Protein AF-A0A328S1Q5-F1 (afdb_monomer_lite)

Foldseek 3Di:
DPPPVVVVVVVVPPDDDDDDDDDDPPPVVVVVVVVVVVVVPQAAEEEEQEELQRLVVLQVCLVVPDPSYFYEYEFCAQVSQVPGRGNYYDHFCCVQRVNRGPQQDVVSVVVRCVRCVVVVCVVCPRGPYYHYDYDPRGD

pLDDT: mean 85.04, std 20.66, range [34.19, 98.62]

Sequence (139 aa):
MKSLIKDSLNDSKAKTMEKPDIASSNLDDVNGHLIDIINKSRAKIFVIGAGGAGNNTISRLGEIGIEGAETISVNTDAQDLFFSKSNAKILIGEETCGGLGAGGIPDVGEASAEESEEEIKKKIDGADMVFVTCGLGGG

Structure (mmCIF, N/CA/C/O backbone):
data_AF-A0A328S1Q5-F1
#
_entry.id   AF-A0A328S1Q5-F1
#
loop_
_atom_site.group_PDB
_atom_site.id
_atom_site.type_symbol
_atom_site.label_atom_id
_atom_site.label_alt_id
_atom_site.label_comp_id
_atom_site.label_asym_id
_atom_site.label_entity_id
_atom_site.label_seq_id
_atom_site.pdbx_PDB_ins_code
_atom_site.Cartn_x
_atom_site.Cartn_y
_atom_site.Cartn_z
_atom_site.occupancy
_atom_site.B_iso_or_equiv
_atom_site.auth_seq_id
_atom_site.auth_comp_id
_atom_site.auth_asym_id
_atom_site.auth_atom_id
_atom_site.pdbx_PDB_model_num
ATOM 1 N N . MET A 1 1 ? -21.083 48.979 10.470 1.00 51.78 1 MET A N 1
ATOM 2 C CA . MET A 1 1 ? -21.812 47.889 9.775 1.00 51.78 1 MET A CA 1
ATOM 3 C C . MET A 1 1 ? -21.354 46.464 10.159 1.00 51.78 1 MET A C 1
ATOM 5 O O . MET A 1 1 ? -21.754 45.522 9.499 1.00 51.78 1 MET A O 1
ATOM 9 N N . LYS A 1 2 ? -20.568 46.268 11.240 1.00 48.28 2 LYS A N 1
ATOM 10 C CA . LYS A 1 2 ? -20.187 44.941 11.793 1.00 48.28 2 LYS A CA 1
ATOM 11 C C . LYS A 1 2 ? -20.896 44.586 13.120 1.00 48.28 2 LYS A C 1
ATOM 13 O O . LYS A 1 2 ? -20.533 43.602 13.752 1.00 48.28 2 LYS A O 1
ATOM 18 N N . SER A 1 3 ? -21.881 45.385 13.544 1.00 53.91 3 SER A N 1
ATOM 19 C CA . SER A 1 3 ? -22.597 45.189 14.820 1.00 53.91 3 SER A CA 1
ATOM 20 C C . SER A 1 3 ? -23.929 44.456 14.652 1.00 53.91 3 SER A C 1
ATOM 22 O O . SER A 1 3 ? -24.271 43.634 15.480 1.00 53.91 3 SER A O 1
ATOM 24 N N . LEU A 1 4 ? -24.639 44.662 13.537 1.00 49.75 4 LEU A N 1
ATOM 25 C CA . LEU A 1 4 ? -26.015 44.172 13.365 1.00 49.75 4 LEU A CA 1
ATOM 26 C C . LEU A 1 4 ? -26.133 42.676 13.019 1.00 49.75 4 LEU A C 1
ATOM 28 O O . LEU A 1 4 ? -27.228 42.139 13.065 1.00 49.75 4 LEU A O 1
ATOM 32 N N . ILE A 1 5 ? -25.028 41.998 12.681 1.00 51.69 5 ILE A N 1
ATOM 33 C CA . ILE A 1 5 ? -25.021 40.556 12.349 1.00 51.69 5 ILE A CA 1
ATOM 34 C C . ILE A 1 5 ? -24.609 39.703 13.564 1.00 51.69 5 ILE A C 1
ATOM 36 O O . ILE A 1 5 ? -24.944 38.524 13.638 1.00 51.69 5 ILE A O 1
ATOM 40 N N . LYS A 1 6 ? -23.907 40.286 14.548 1.00 45.81 6 LYS A N 1
ATOM 41 C CA . LYS A 1 6 ? -23.517 39.562 15.771 1.00 45.81 6 LYS A CA 1
ATOM 42 C C . LYS A 1 6 ? -24.694 39.347 16.721 1.00 45.81 6 LYS A C 1
ATOM 44 O O . LYS A 1 6 ? -24.717 38.335 17.414 1.00 45.81 6 LYS A O 1
ATOM 49 N N . ASP A 1 7 ? -25.684 40.230 16.676 1.00 49.12 7 ASP A N 1
ATOM 50 C CA . ASP A 1 7 ? -26.841 40.160 17.570 1.00 49.12 7 ASP A CA 1
ATOM 51 C C . ASP A 1 7 ? -27.886 39.134 17.087 1.00 49.12 7 ASP A C 1
ATOM 53 O O . ASP A 1 7 ? -28.607 38.561 17.891 1.00 49.12 7 ASP A O 1
ATOM 57 N N . SER A 1 8 ? -27.904 38.788 15.792 1.00 46.91 8 SER A N 1
ATOM 58 C CA . SER A 1 8 ? -28.852 37.809 15.224 1.00 46.91 8 SER A CA 1
ATOM 59 C C . SER A 1 8 ? -28.445 36.341 15.425 1.00 46.91 8 SER A C 1
ATOM 61 O O . SER A 1 8 ? -29.262 35.444 15.232 1.00 46.91 8 SER A O 1
ATOM 63 N N . LEU A 1 9 ? -27.186 36.073 15.790 1.00 44.38 9 LEU A N 1
ATOM 64 C CA . LEU A 1 9 ? -26.663 34.713 15.995 1.00 44.38 9 LEU A CA 1
ATOM 65 C C . LEU A 1 9 ? -26.714 34.262 17.463 1.00 44.38 9 LEU A C 1
ATOM 67 O O . LEU A 1 9 ? -26.724 33.059 17.725 1.00 44.38 9 LEU A O 1
ATOM 71 N N . ASN A 1 10 ? -26.786 35.200 18.413 1.00 45.78 10 ASN A N 1
ATOM 72 C CA . ASN A 1 10 ? -26.865 34.880 19.841 1.00 45.78 10 ASN A CA 1
ATOM 73 C C . ASN A 1 10 ? -28.290 34.557 20.321 1.00 45.78 10 ASN A C 1
ATOM 75 O O . ASN A 1 10 ? -28.437 33.787 21.268 1.00 45.78 10 ASN A O 1
ATOM 79 N N . ASP A 1 11 ? -29.329 35.020 19.624 1.00 45.56 11 ASP A N 1
ATOM 80 C CA . ASP A 1 11 ? -30.728 34.757 20.002 1.00 45.56 11 ASP A CA 1
ATOM 81 C C . ASP A 1 11 ? -31.248 33.363 19.595 1.00 45.56 11 ASP A C 1
ATOM 83 O O . ASP A 1 11 ? -32.345 32.969 19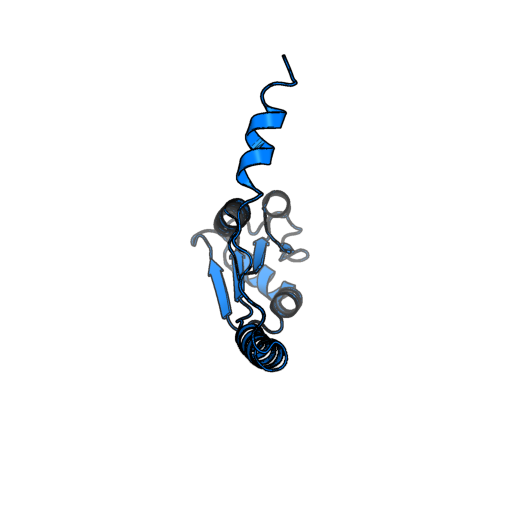.983 1.00 45.56 11 ASP A O 1
ATOM 87 N N . SER A 1 12 ? -30.456 32.564 18.866 1.00 44.66 12 SER A N 1
ATOM 88 C CA . SER A 1 12 ? -30.842 31.198 18.456 1.00 44.66 12 SER A CA 1
ATOM 89 C C . SER A 1 12 ? -30.260 30.076 19.331 1.00 44.66 12 SER A C 1
ATOM 91 O O . SER A 1 12 ? -30.587 28.911 19.116 1.00 44.66 12 SER A O 1
ATOM 93 N N . LYS A 1 13 ? -29.406 30.385 20.321 1.00 42.59 13 LYS A N 1
ATOM 94 C CA . LYS A 1 13 ? -28.781 29.375 21.209 1.00 42.59 13 LYS A CA 1
ATOM 95 C C . LYS A 1 13 ? -29.281 29.378 22.657 1.00 42.59 13 LYS A C 1
ATOM 97 O O . LYS A 1 13 ? -28.829 28.553 23.443 1.00 42.59 13 LYS A O 1
ATOM 102 N N . ALA A 1 14 ? -30.247 30.224 23.007 1.00 41.91 14 ALA A N 1
ATOM 103 C CA . ALA A 1 14 ? -30.800 30.306 24.361 1.00 41.91 14 ALA A CA 1
ATOM 104 C C . ALA A 1 14 ? -32.287 29.915 24.409 1.00 41.91 14 ALA A C 1
ATOM 106 O O . ALA A 1 14 ? -33.129 30.682 24.868 1.00 41.91 14 ALA A O 1
ATOM 107 N N . LYS A 1 15 ? -32.630 28.717 23.916 1.00 41.66 15 LYS A N 1
ATOM 108 C CA . LYS A 1 15 ? -33.895 28.056 24.285 1.00 41.66 15 LYS A CA 1
ATOM 109 C C . LYS A 1 15 ? -33.871 26.543 24.060 1.00 41.66 15 LYS A C 1
ATOM 111 O O . LYS A 1 15 ? -34.770 25.980 23.446 1.00 41.66 15 LYS A O 1
ATOM 116 N N . THR A 1 16 ? 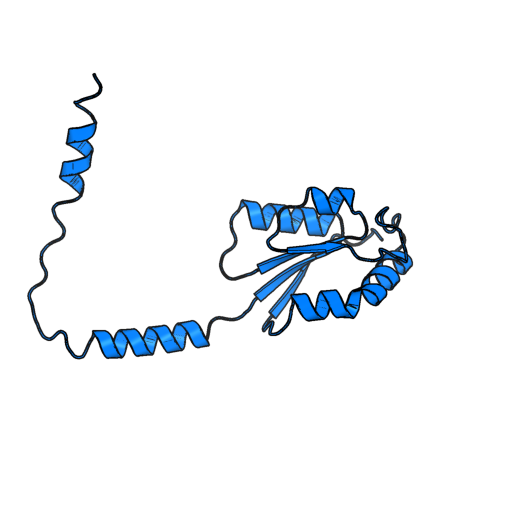-32.862 25.856 24.587 1.00 34.19 16 THR A N 1
ATOM 117 C CA . THR A 1 16 ? -33.084 24.466 25.006 1.00 34.19 16 THR A CA 1
ATOM 118 C C . THR A 1 16 ? -33.781 24.501 26.356 1.00 34.19 16 THR A C 1
ATOM 120 O O . THR A 1 16 ? -33.276 25.078 27.312 1.00 34.19 16 THR A O 1
ATOM 123 N N . MET A 1 17 ? -34.985 23.941 26.377 1.00 35.44 17 MET A N 1
ATOM 124 C CA . MET A 1 17 ? -35.805 23.721 27.560 1.00 35.44 17 MET A CA 1
ATOM 125 C C . MET A 1 17 ? -34.977 23.015 28.641 1.00 35.44 17 MET A C 1
ATOM 127 O O . MET A 1 17 ? -34.398 21.963 28.367 1.00 35.44 17 MET A O 1
ATOM 131 N N . GLU A 1 18 ? -34.935 23.568 29.854 1.00 38.72 18 GLU A N 1
ATOM 132 C CA . GLU A 1 18 ? -34.532 22.801 31.034 1.00 38.72 18 GLU A CA 1
ATOM 133 C C . GLU A 1 18 ? -35.471 21.594 31.154 1.00 38.72 18 GLU A C 1
ATOM 135 O O . GLU A 1 18 ? -36.695 21.746 31.222 1.00 38.72 18 GLU A O 1
ATOM 140 N N . LYS A 1 19 ? -34.906 20.383 31.118 1.00 40.25 19 LYS A N 1
ATOM 141 C CA . LYS A 1 19 ? -35.634 19.170 31.494 1.00 40.25 19 LYS A CA 1
ATOM 142 C C . LYS A 1 19 ? -35.554 19.004 33.014 1.00 40.25 19 LYS A C 1
ATOM 144 O O . LYS A 1 19 ? -34.496 19.265 33.578 1.00 40.25 19 LYS A O 1
ATOM 149 N N . PRO A 1 20 ? -36.649 18.574 33.663 1.00 35.69 20 PRO A N 1
ATOM 150 C CA . PRO A 1 20 ? -36.730 18.496 35.113 1.00 35.69 20 PRO A CA 1
ATOM 151 C C . PRO A 1 20 ? -35.838 17.377 35.668 1.00 35.69 20 PRO A C 1
ATOM 153 O O . PRO A 1 20 ? -35.761 16.291 35.090 1.00 35.69 20 PRO A O 1
ATOM 156 N N . ASP A 1 21 ? -35.218 17.659 36.813 1.00 43.81 21 ASP A N 1
ATOM 157 C CA . ASP A 1 21 ? -34.424 16.736 37.625 1.00 43.81 21 ASP A CA 1
ATOM 158 C C . ASP A 1 21 ? -35.251 15.532 38.091 1.00 43.81 21 ASP A C 1
ATOM 160 O O . ASP A 1 21 ? -36.053 15.640 39.021 1.00 43.81 21 ASP A O 1
ATOM 164 N N . ILE A 1 22 ? -35.038 14.363 37.477 1.00 40.78 22 ILE A N 1
ATOM 165 C CA . ILE A 1 22 ? -35.514 13.077 38.003 1.00 40.78 22 ILE A CA 1
ATOM 166 C C . ILE A 1 22 ? -34.435 11.998 37.768 1.00 40.78 22 ILE A C 1
ATOM 168 O O . ILE A 1 22 ? -34.264 11.508 36.657 1.00 40.78 22 ILE A O 1
ATOM 172 N N . ALA A 1 23 ? -33.747 11.627 38.859 1.00 45.69 23 ALA A N 1
ATOM 173 C CA . ALA A 1 23 ? -32.899 10.438 39.073 1.00 45.69 23 ALA A CA 1
ATOM 174 C C . ALA A 1 23 ? -31.654 10.250 38.166 1.00 45.69 23 ALA A C 1
ATOM 176 O O . ALA A 1 23 ? -31.629 9.412 37.267 1.00 45.69 23 ALA A O 1
ATOM 177 N N . SER A 1 24 ? -30.569 10.965 38.481 1.00 49.72 24 SER A N 1
ATOM 178 C CA . SER A 1 24 ? -29.299 10.977 37.735 1.00 49.72 24 SER A CA 1
ATOM 179 C C . SER A 1 24 ? -28.317 9.825 38.013 1.00 49.72 24 SER A C 1
ATOM 181 O O . SER A 1 24 ? -27.332 9.704 37.302 1.00 49.72 24 SER A O 1
ATOM 183 N N . SER A 1 25 ? -28.538 8.936 38.985 1.00 48.22 25 SER A N 1
ATOM 184 C CA . SER A 1 25 ? -27.497 7.952 39.354 1.00 48.22 25 SER A CA 1
ATOM 185 C C . SER A 1 25 ? -27.511 6.633 38.567 1.00 48.22 25 SER A C 1
ATOM 187 O O . SER A 1 25 ? -26.566 5.867 38.694 1.00 48.22 25 SER A O 1
ATOM 189 N N . ASN A 1 26 ? -28.552 6.347 37.771 1.00 50.22 26 ASN A N 1
ATOM 190 C CA . ASN A 1 26 ? -28.684 5.064 37.051 1.00 50.22 26 ASN A CA 1
ATOM 191 C C . ASN A 1 26 ? -28.634 5.187 35.519 1.00 50.22 26 ASN A C 1
ATOM 193 O O . ASN A 1 26 ? -28.446 4.180 34.842 1.00 50.22 26 ASN A O 1
ATOM 197 N N . LEU A 1 27 ? -28.811 6.385 34.949 1.00 49.12 27 LEU A N 1
ATOM 198 C CA . LEU A 1 27 ? -28.724 6.574 33.494 1.00 49.12 27 LEU A CA 1
ATOM 199 C C . LEU A 1 27 ? -27.275 6.709 33.016 1.00 49.12 27 LEU A C 1
ATOM 201 O O . LEU A 1 27 ? -26.956 6.229 31.932 1.00 49.12 27 LEU A O 1
ATOM 205 N N . ASP A 1 28 ? -26.401 7.313 33.819 1.00 60.19 28 ASP A N 1
ATOM 206 C CA . ASP A 1 28 ? -25.004 7.546 33.439 1.00 60.19 28 ASP A CA 1
ATOM 207 C C . ASP A 1 28 ? -24.192 6.239 33.397 1.00 60.19 28 ASP A C 1
ATOM 209 O O . ASP A 1 28 ? -23.367 6.056 32.503 1.00 60.19 28 ASP A O 1
ATOM 213 N N . ASP A 1 29 ? -24.497 5.288 34.289 1.00 64.88 29 ASP A N 1
ATOM 214 C CA . ASP A 1 29 ? -23.856 3.964 34.348 1.00 64.88 29 ASP A CA 1
ATOM 215 C C . ASP A 1 29 ? -24.296 3.051 33.189 1.00 64.88 29 ASP A C 1
ATOM 217 O O . ASP A 1 29 ? -23.472 2.456 32.492 1.00 64.88 29 ASP A O 1
ATOM 221 N N . VAL A 1 30 ? -25.602 3.015 32.889 1.00 67.56 30 VAL A N 1
ATOM 222 C CA . VAL A 1 30 ? -26.131 2.250 31.746 1.00 67.56 30 VAL A CA 1
ATOM 223 C C . VAL A 1 30 ? -25.626 2.826 30.422 1.00 67.56 30 VAL A C 1
ATOM 225 O O . VAL A 1 30 ? -25.205 2.069 29.548 1.00 67.56 30 VAL A O 1
ATOM 228 N N . ASN A 1 31 ? -25.618 4.154 30.268 1.00 79.25 31 ASN A N 1
ATOM 229 C CA . ASN A 1 31 ? -2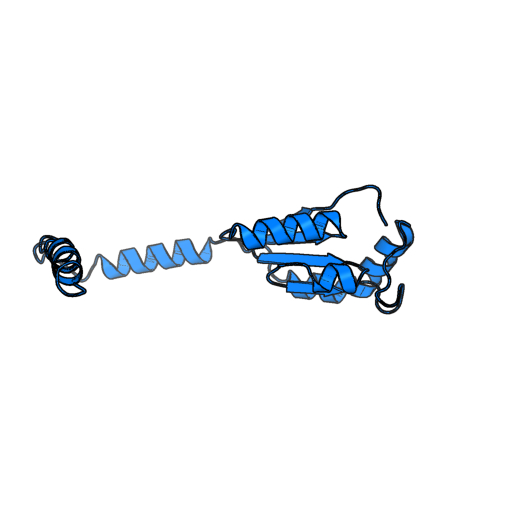5.076 4.795 29.070 1.00 79.25 31 ASN A CA 1
ATOM 230 C C . ASN A 1 31 ? -23.566 4.541 28.925 1.00 79.25 31 ASN A C 1
ATOM 232 O O . ASN A 1 31 ? -23.109 4.286 27.812 1.00 79.25 31 ASN A O 1
ATOM 236 N N . GLY A 1 32 ? -22.808 4.534 30.027 1.00 84.62 32 GLY A N 1
ATOM 237 C CA . GLY A 1 32 ? -21.387 4.174 30.033 1.00 84.62 32 GLY A CA 1
ATOM 238 C C . GLY A 1 32 ? -21.139 2.738 29.565 1.00 84.62 32 GLY A C 1
ATOM 239 O O . GLY A 1 32 ? -20.367 2.513 28.634 1.00 84.62 32 GLY A O 1
ATOM 240 N N . HIS A 1 33 ? -21.866 1.768 30.128 1.00 84.06 33 HIS A N 1
ATOM 241 C CA . HIS A 1 33 ? -21.748 0.362 29.736 1.00 84.06 33 HIS A CA 1
ATOM 242 C C . HIS A 1 33 ? -22.129 0.119 28.262 1.00 84.06 33 HIS A C 1
ATOM 244 O O . HIS A 1 33 ? -21.490 -0.675 27.569 1.00 84.06 33 HIS A O 1
ATOM 250 N N . LEU A 1 34 ? -23.145 0.823 27.747 1.00 86.62 34 LEU A N 1
ATOM 251 C CA . LEU A 1 34 ? -23.515 0.756 26.330 1.00 86.62 34 LEU A CA 1
ATOM 252 C C . LEU A 1 34 ? -22.419 1.331 25.419 1.00 86.62 34 LEU A C 1
ATOM 254 O O . LEU A 1 34 ? -22.104 0.719 24.399 1.00 86.62 34 LEU A O 1
ATOM 258 N N . ILE A 1 35 ? -21.809 2.462 25.790 1.00 85.19 35 ILE A N 1
ATOM 259 C CA . ILE A 1 35 ? -20.691 3.065 25.044 1.00 85.19 35 ILE A CA 1
ATOM 260 C C . ILE A 1 35 ? -19.489 2.112 24.998 1.00 85.19 35 ILE A C 1
ATOM 262 O O . ILE A 1 35 ? -18.881 1.951 23.940 1.00 85.19 35 ILE A O 1
ATOM 266 N N . ASP A 1 36 ? -19.182 1.427 26.098 1.00 85.75 36 ASP A N 1
ATOM 267 C CA . ASP A 1 36 ? -18.090 0.451 26.153 1.00 85.75 36 ASP A CA 1
ATOM 268 C C . ASP A 1 36 ? -18.325 -0.756 25.236 1.00 85.75 36 ASP A C 1
ATOM 270 O O . ASP A 1 36 ? -17.402 -1.198 24.548 1.00 85.75 36 ASP A O 1
ATOM 274 N N . ILE A 1 37 ? -19.557 -1.275 25.172 1.00 87.12 37 ILE A N 1
ATOM 275 C CA . ILE A 1 37 ? -19.916 -2.355 24.238 1.00 87.12 37 ILE A CA 1
ATOM 276 C C . ILE A 1 37 ? -19.791 -1.879 22.785 1.00 87.12 37 ILE A C 1
ATOM 278 O O . ILE A 1 37 ? -19.244 -2.597 21.943 1.00 87.12 37 ILE A O 1
ATOM 282 N N . ILE A 1 38 ? -20.264 -0.668 22.480 1.00 85.50 38 ILE A N 1
ATOM 283 C CA . ILE A 1 38 ? -20.175 -0.082 21.135 1.00 85.50 38 ILE A CA 1
ATOM 284 C C . ILE A 1 38 ? -18.707 0.109 20.727 1.00 85.50 38 ILE A C 1
ATOM 286 O O . ILE A 1 38 ? -18.317 -0.269 19.627 1.00 85.50 38 ILE A O 1
ATOM 290 N N . ASN A 1 39 ? -17.862 0.621 21.622 1.00 82.75 39 ASN A N 1
ATOM 291 C CA . ASN A 1 39 ? -16.441 0.815 21.338 1.00 82.75 39 ASN A CA 1
ATOM 292 C C . ASN A 1 39 ? -15.687 -0.510 21.174 1.00 82.75 39 ASN A C 1
ATOM 294 O O . ASN A 1 39 ? -14.866 -0.624 20.268 1.00 82.75 39 ASN A O 1
ATOM 298 N N . LYS A 1 40 ? -15.986 -1.529 21.992 1.00 83.25 40 LYS A N 1
ATOM 299 C CA . LYS A 1 40 ? -15.392 -2.872 21.848 1.00 83.25 40 LYS A CA 1
ATOM 300 C C . LYS A 1 40 ? -15.824 -3.597 20.574 1.00 83.25 40 LYS A C 1
ATOM 302 O O . LYS A 1 40 ? -15.106 -4.477 20.122 1.00 83.25 40 LYS A O 1
ATOM 307 N N . SER A 1 41 ? -16.989 -3.261 20.024 1.00 82.56 41 SER A N 1
ATOM 308 C CA . SER A 1 41 ? -17.512 -3.858 18.788 1.00 82.56 41 SER A CA 1
ATOM 309 C C . SER A 1 41 ? -17.129 -3.084 17.525 1.00 82.56 41 SER A C 1
ATOM 311 O O . SER A 1 41 ? -17.497 -3.493 16.422 1.00 82.56 41 SER A O 1
ATOM 313 N N . ARG A 1 42 ? -16.380 -1.981 17.650 1.00 87.50 42 ARG A N 1
ATOM 314 C CA . ARG A 1 42 ? -15.915 -1.216 16.495 1.00 87.50 42 ARG A CA 1
ATOM 315 C C . ARG A 1 42 ? -14.803 -1.984 15.779 1.00 87.50 42 ARG A C 1
ATOM 317 O O . ARG A 1 42 ? -13.705 -2.110 16.308 1.00 87.50 42 ARG A O 1
ATOM 324 N N . ALA A 1 43 ? -15.093 -2.444 14.565 1.00 93.38 43 ALA A N 1
ATOM 325 C CA . ALA A 1 43 ? -14.122 -3.135 13.724 1.00 93.38 43 ALA A CA 1
ATOM 326 C C . ALA A 1 43 ? -12.966 -2.207 13.312 1.00 93.38 43 ALA A C 1
ATOM 328 O O . ALA A 1 43 ? -13.185 -1.050 12.935 1.00 93.38 43 ALA A O 1
ATOM 329 N N . LYS A 1 44 ? -11.740 -2.732 13.338 1.00 95.19 44 LYS A N 1
ATOM 330 C CA . LYS A 1 44 ? -10.540 -2.082 12.814 1.00 95.19 44 LYS A CA 1
ATOM 331 C C . LYS A 1 44 ? -10.410 -2.391 11.321 1.00 95.19 44 LYS A C 1
ATOM 333 O O . LYS A 1 44 ? -10.004 -3.487 10.935 1.00 95.19 44 LYS A O 1
ATOM 338 N N . ILE A 1 45 ? -10.786 -1.424 10.486 1.00 97.19 45 ILE A N 1
ATOM 339 C CA . ILE A 1 45 ? -10.828 -1.571 9.025 1.00 97.19 45 ILE A CA 1
ATOM 340 C C . ILE A 1 45 ? -9.679 -0.795 8.383 1.00 97.19 45 ILE A C 1
ATOM 342 O O . ILE A 1 45 ? -9.474 0.380 8.690 1.00 97.19 45 ILE A O 1
ATOM 346 N N . PHE A 1 46 ? -8.992 -1.426 7.434 1.00 98.12 46 PHE A N 1
ATOM 347 C CA . PHE A 1 46 ? -7.993 -0.779 6.586 1.00 98.12 46 PHE A CA 1
ATOM 348 C C . PHE A 1 46 ? -8.408 -0.819 5.117 1.00 98.12 46 PHE A C 1
ATOM 350 O O . PHE A 1 46 ? -8.952 -1.817 4.644 1.00 98.12 46 PHE A O 1
ATOM 357 N N . VAL A 1 47 ? -8.124 0.253 4.380 1.00 98.19 47 VAL A N 1
ATOM 358 C CA . VAL A 1 47 ? -8.268 0.305 2.920 1.00 98.19 47 VAL A CA 1
ATOM 359 C C . VAL A 1 47 ? -6.903 0.598 2.321 1.00 98.19 47 VAL A C 1
ATOM 361 O O . VAL A 1 47 ? -6.350 1.676 2.526 1.00 98.19 47 VAL A O 1
ATOM 364 N N . ILE A 1 48 ? -6.367 -0.366 1.584 1.00 98.50 48 ILE A N 1
ATOM 365 C CA . ILE A 1 48 ? -5.065 -0.307 0.934 1.00 98.50 48 ILE A CA 1
ATOM 366 C C . ILE A 1 48 ? -5.264 -0.02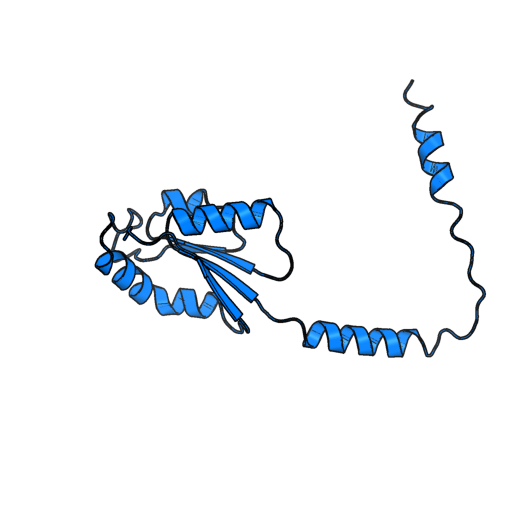4 -0.551 1.00 98.50 48 ILE A C 1
ATOM 368 O O . ILE A 1 48 ? -5.926 -0.789 -1.250 1.00 98.50 48 ILE A O 1
ATOM 372 N N . GLY A 1 49 ? -4.671 1.058 -1.041 1.00 98.56 49 GLY A N 1
ATOM 373 C CA . GLY A 1 49 ? -4.541 1.343 -2.465 1.00 98.56 49 GLY A CA 1
ATOM 374 C C . GLY A 1 49 ? -3.175 0.914 -2.961 1.00 98.56 49 GLY A C 1
ATOM 375 O O . GLY A 1 49 ? -2.184 1.460 -2.493 1.00 98.56 49 GLY A O 1
ATOM 376 N N . ALA A 1 50 ? -3.127 -0.026 -3.903 1.00 98.44 50 ALA A N 1
ATOM 377 C CA . ALA A 1 50 ? -1.882 -0.471 -4.521 1.00 98.44 50 ALA A CA 1
ATOM 378 C C . ALA A 1 50 ? -1.697 0.141 -5.921 1.00 98.44 50 ALA A C 1
ATOM 380 O O . ALA A 1 50 ? -2.616 0.126 -6.753 1.00 98.44 50 ALA A O 1
ATOM 381 N N . GLY A 1 51 ? -0.500 0.674 -6.173 1.00 98.19 51 GLY A N 1
ATOM 382 C CA . GLY A 1 51 ? -0.115 1.305 -7.437 1.00 98.19 51 GLY A CA 1
ATOM 383 C C . GLY A 1 51 ? -0.839 2.630 -7.703 1.00 98.19 51 GLY A C 1
ATOM 384 O O . GLY A 1 51 ? -1.646 3.096 -6.901 1.00 98.19 51 GLY A O 1
ATOM 385 N N . GLY A 1 52 ? -0.594 3.246 -8.864 1.00 97.94 52 GLY A N 1
ATOM 386 C CA . GLY A 1 52 ? -1.097 4.599 -9.158 1.00 97.94 52 GLY A CA 1
ATOM 387 C C . GLY A 1 52 ? -2.627 4.730 -9.118 1.00 97.94 52 GLY A C 1
ATOM 388 O O . GLY A 1 52 ? -3.177 5.650 -8.513 1.00 97.94 52 GLY A O 1
ATOM 389 N N . ALA A 1 53 ? -3.358 3.777 -9.706 1.00 98.25 53 ALA A N 1
ATOM 390 C CA . ALA A 1 53 ? -4.824 3.786 -9.660 1.00 98.25 53 ALA A CA 1
ATOM 391 C C . ALA A 1 53 ? -5.375 3.541 -8.239 1.00 98.25 53 ALA A C 1
ATOM 393 O O . ALA A 1 53 ? -6.356 4.178 -7.836 1.00 98.25 53 ALA A O 1
ATOM 394 N N . GLY A 1 54 ? -4.733 2.660 -7.463 1.00 98.44 54 GLY A N 1
ATOM 395 C CA . GLY A 1 54 ? -5.072 2.439 -6.059 1.00 98.44 54 GLY A CA 1
ATOM 396 C C . GLY A 1 54 ? -4.834 3.694 -5.220 1.00 98.44 54 GLY A C 1
ATOM 397 O O . GLY A 1 54 ? -5.743 4.147 -4.526 1.00 98.44 54 GLY A O 1
ATOM 398 N N . ASN A 1 55 ? -3.668 4.324 -5.361 1.00 98.31 55 ASN A N 1
ATOM 399 C CA . ASN A 1 55 ? -3.303 5.570 -4.686 1.00 98.31 55 ASN A CA 1
ATOM 400 C C . ASN A 1 55 ? -4.248 6.729 -5.022 1.00 98.31 55 ASN A C 1
ATOM 402 O O . ASN A 1 55 ? -4.620 7.501 -4.135 1.00 98.31 55 ASN A O 1
ATOM 406 N N . ASN A 1 56 ? -4.685 6.842 -6.279 1.00 98.00 56 ASN A N 1
ATOM 407 C CA . ASN A 1 56 ? -5.696 7.823 -6.678 1.00 98.00 56 ASN A CA 1
ATOM 408 C C . ASN A 1 56 ? -7.038 7.570 -5.983 1.00 98.00 56 ASN A C 1
ATOM 410 O O . ASN A 1 56 ? -7.673 8.506 -5.493 1.00 98.00 56 ASN A O 1
ATOM 414 N N . THR A 1 57 ? -7.449 6.303 -5.894 1.00 98.19 57 THR A N 1
ATOM 415 C CA . THR A 1 57 ? -8.674 5.905 -5.187 1.00 98.19 57 THR A CA 1
ATOM 416 C C . THR A 1 57 ? -8.581 6.269 -3.708 1.00 98.19 57 THR A C 1
ATOM 418 O O . THR A 1 57 ? -9.467 6.938 -3.181 1.00 98.19 57 THR A O 1
ATOM 421 N N . ILE A 1 58 ? -7.477 5.911 -3.054 1.00 98.00 58 ILE A N 1
ATOM 422 C CA . ILE A 1 58 ? -7.219 6.245 -1.652 1.00 98.00 58 ILE A CA 1
ATOM 423 C C . ILE A 1 58 ? -7.206 7.754 -1.423 1.00 98.00 58 ILE A C 1
ATOM 425 O O . ILE A 1 58 ? -7.862 8.232 -0.502 1.00 98.00 58 ILE A O 1
ATOM 429 N N . SER A 1 59 ? -6.542 8.511 -2.295 1.00 97.06 59 SER A N 1
ATOM 430 C CA . SER A 1 59 ? -6.505 9.973 -2.207 1.00 97.06 59 SER A CA 1
ATOM 431 C C . SER A 1 59 ? -7.904 10.571 -2.255 1.00 97.06 59 SER A C 1
ATOM 433 O O . SER A 1 59 ? -8.232 11.459 -1.468 1.00 97.06 59 SER A O 1
ATOM 435 N N . ARG A 1 60 ? -8.770 10.034 -3.122 1.00 97.44 60 ARG A N 1
ATOM 436 C CA . ARG A 1 60 ? -10.163 10.464 -3.204 1.00 97.44 60 ARG A CA 1
ATOM 437 C C . ARG A 1 60 ? -10.952 10.121 -1.940 1.00 97.44 60 ARG A C 1
ATOM 439 O O . ARG A 1 60 ? -11.736 10.950 -1.483 1.00 97.44 60 ARG A O 1
ATOM 446 N N . LEU A 1 61 ? -10.748 8.933 -1.374 1.00 95.94 61 LEU A N 1
ATOM 447 C CA . LEU A 1 61 ? -11.366 8.531 -0.108 1.00 95.94 61 LEU A CA 1
ATOM 448 C C . LEU A 1 61 ? -10.911 9.443 1.044 1.00 95.94 61 LEU A C 1
ATOM 450 O O . LEU A 1 61 ? -11.748 9.941 1.797 1.00 95.94 61 LEU A O 1
ATOM 454 N N . GLY A 1 62 ? -9.613 9.740 1.131 1.00 90.06 62 GLY A N 1
ATOM 455 C CA . GLY A 1 62 ? -9.057 10.661 2.122 1.00 90.06 62 GLY A CA 1
ATOM 456 C C . GLY A 1 62 ? -9.629 12.078 2.011 1.00 90.06 62 GLY A C 1
ATOM 457 O O . GLY A 1 62 ? -9.953 12.693 3.020 1.00 90.06 62 GLY A O 1
ATOM 458 N N . GLU A 1 63 ? -9.821 12.584 0.791 1.00 92.19 63 GLU A N 1
ATOM 459 C CA . GLU A 1 63 ? -10.421 13.905 0.551 1.00 92.19 63 GLU A CA 1
ATOM 460 C C . GLU A 1 63 ? -11.911 13.986 0.894 1.00 92.19 63 GLU A C 1
ATOM 462 O O . GLU A 1 63 ? -12.375 15.029 1.353 1.00 92.19 63 GLU A O 1
ATOM 467 N N . ILE A 1 64 ? -12.670 12.915 0.643 1.00 93.44 64 ILE A N 1
ATOM 468 C CA . ILE A 1 64 ? -14.095 12.848 0.998 1.00 93.44 64 ILE A CA 1
ATOM 469 C C . ILE A 1 64 ? -14.267 12.700 2.519 1.00 93.44 64 ILE A C 1
ATOM 471 O O . ILE A 1 64 ? -15.285 13.131 3.055 1.00 93.44 64 ILE A O 1
ATOM 475 N N . GLY A 1 65 ? -13.269 12.136 3.207 1.00 88.38 65 GLY A N 1
ATOM 476 C CA . GLY A 1 65 ? -13.272 11.946 4.653 1.00 88.38 65 GLY A CA 1
ATOM 477 C C . GLY A 1 65 ? -14.046 10.700 5.065 1.00 88.38 65 GLY A C 1
ATOM 478 O O . GLY A 1 65 ? -15.048 10.803 5.768 1.00 88.38 65 GLY A O 1
ATOM 479 N N . ILE A 1 66 ? -13.606 9.518 4.615 1.00 91.81 66 ILE A N 1
ATOM 480 C CA . ILE A 1 66 ? -14.243 8.266 5.048 1.00 91.81 66 ILE A CA 1
ATOM 481 C C . ILE A 1 66 ? -14.114 8.102 6.563 1.00 91.81 66 ILE A C 1
ATOM 483 O O . ILE A 1 66 ? -13.053 8.336 7.143 1.00 91.81 66 ILE A O 1
ATOM 487 N N . GLU A 1 67 ? -15.192 7.658 7.198 1.00 91.00 67 GLU A N 1
ATOM 488 C CA . GLU A 1 67 ? -15.209 7.372 8.626 1.00 91.00 67 GLU A CA 1
ATOM 489 C C . GLU A 1 67 ? -15.092 5.869 8.878 1.00 91.00 67 GLU A C 1
ATOM 491 O O . GLU A 1 67 ? -15.682 5.051 8.174 1.00 91.00 67 GLU A O 1
ATOM 496 N N . GLY A 1 68 ? -14.356 5.499 9.927 1.00 91.06 68 GLY A N 1
ATOM 497 C CA . GLY A 1 68 ? -14.296 4.114 10.400 1.00 91.06 68 GLY A CA 1
ATOM 498 C C . GLY A 1 68 ? -13.319 3.201 9.662 1.00 91.06 68 GLY A C 1
ATOM 499 O O . GLY A 1 68 ? -13.266 2.023 9.999 1.00 91.06 68 GLY A O 1
ATOM 500 N N . ALA A 1 69 ? -12.523 3.724 8.729 1.00 95.56 69 ALA A N 1
ATOM 501 C CA . ALA A 1 69 ? -11.432 2.978 8.117 1.00 95.56 69 ALA A CA 1
ATOM 502 C C . ALA A 1 69 ? -10.167 3.832 7.976 1.00 95.56 69 ALA A C 1
ATOM 504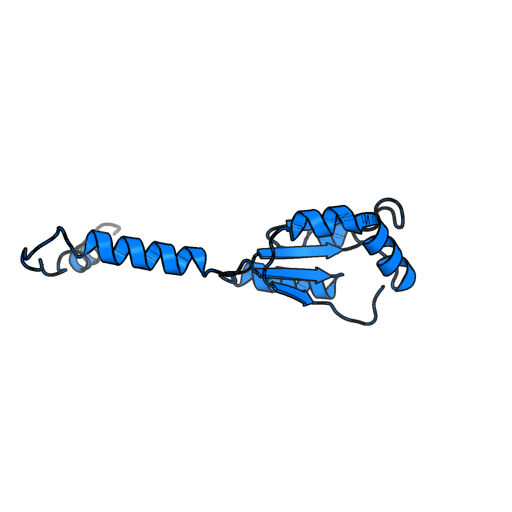 O O . ALA A 1 69 ? -10.239 5.038 7.736 1.00 95.56 69 ALA A O 1
ATOM 505 N N . GLU A 1 70 ? -9.012 3.192 8.127 1.00 96.44 70 GLU A N 1
ATOM 506 C CA . GLU A 1 70 ? -7.704 3.806 7.926 1.00 96.44 70 GLU A CA 1
ATOM 507 C C . GLU A 1 70 ? -7.225 3.556 6.494 1.00 96.44 70 GLU A C 1
ATOM 509 O O . GLU A 1 70 ? -7.231 2.429 5.998 1.00 96.44 70 GLU A O 1
ATOM 514 N N . THR A 1 71 ? -6.827 4.623 5.810 1.00 97.56 71 THR A N 1
ATOM 515 C CA . THR A 1 71 ? -6.399 4.565 4.412 1.00 97.56 71 THR A CA 1
ATOM 516 C C . THR A 1 71 ? -4.883 4.455 4.290 1.00 97.56 71 THR A C 1
ATOM 518 O O . THR A 1 71 ? -4.136 5.234 4.888 1.00 97.56 71 THR A O 1
ATOM 521 N N . ILE A 1 72 ? -4.418 3.508 3.477 1.00 98.31 72 ILE A N 1
ATOM 522 C CA . ILE A 1 72 ? -3.000 3.230 3.255 1.00 98.31 72 ILE A CA 1
ATOM 523 C C . ILE A 1 72 ? -2.723 3.259 1.751 1.00 98.31 72 ILE A C 1
ATOM 525 O O . ILE A 1 72 ? -3.365 2.543 0.988 1.00 98.31 72 ILE A O 1
ATOM 529 N N . SER A 1 73 ? -1.758 4.068 1.327 1.00 98.62 73 SER A N 1
ATOM 530 C CA . SER A 1 73 ? -1.234 4.054 -0.045 1.00 98.62 73 SER A CA 1
ATOM 531 C C . SER A 1 73 ? 0.019 3.185 -0.106 1.00 98.62 73 SER A C 1
ATOM 533 O O . SER A 1 73 ? 0.894 3.321 0.751 1.00 98.62 73 SER A O 1
ATOM 535 N N . VAL A 1 74 ? 0.120 2.325 -1.114 1.00 98.62 74 VAL A N 1
ATOM 536 C CA . VAL A 1 74 ? 1.246 1.408 -1.329 1.00 98.62 74 VAL A CA 1
ATOM 537 C C . VAL A 1 74 ? 1.683 1.518 -2.781 1.00 98.62 74 VAL A C 1
ATOM 539 O O . VAL A 1 74 ? 0.879 1.315 -3.693 1.00 98.62 74 VAL A O 1
ATOM 542 N N . ASN A 1 75 ? 2.946 1.856 -3.027 1.00 98.56 75 ASN A N 1
ATOM 543 C CA . ASN A 1 75 ? 3.451 1.950 -4.395 1.00 98.56 75 ASN A CA 1
ATOM 544 C C . ASN A 1 75 ? 4.968 1.746 -4.450 1.00 98.56 75 ASN A C 1
ATOM 546 O O . ASN A 1 75 ? 5.671 2.076 -3.504 1.00 98.56 75 ASN A O 1
ATOM 550 N N . THR A 1 76 ? 5.440 1.228 -5.581 1.00 98.50 76 THR A N 1
ATOM 551 C CA . THR A 1 76 ? 6.854 1.176 -5.989 1.00 98.50 76 THR A CA 1
ATOM 552 C C . THR A 1 76 ? 7.399 2.527 -6.464 1.00 98.50 76 THR A C 1
ATOM 554 O O . THR A 1 76 ? 8.602 2.761 -6.446 1.00 98.50 76 THR A O 1
ATOM 557 N N . ASP A 1 77 ? 6.523 3.426 -6.923 1.00 98.31 77 ASP A N 1
ATOM 558 C CA . ASP A 1 77 ? 6.899 4.760 -7.397 1.00 98.31 77 ASP A CA 1
ATOM 559 C C . ASP A 1 77 ? 6.841 5.763 -6.236 1.00 98.31 77 ASP A C 1
ATOM 561 O O . ASP A 1 77 ? 5.764 6.110 -5.732 1.00 98.31 77 ASP A O 1
ATOM 565 N N . ALA A 1 78 ? 8.012 6.237 -5.809 1.00 98.19 78 ALA A N 1
ATOM 566 C CA . ALA A 1 78 ? 8.139 7.164 -4.691 1.00 98.19 78 ALA A CA 1
ATOM 567 C C . ALA A 1 78 ? 7.516 8.537 -4.989 1.00 98.19 78 ALA A C 1
ATOM 569 O O . ALA A 1 78 ? 7.004 9.195 -4.079 1.00 98.19 78 ALA A O 1
ATOM 570 N N . GLN A 1 79 ? 7.533 8.978 -6.250 1.00 97.50 79 GLN A N 1
ATOM 571 C CA . GLN A 1 79 ? 6.964 10.258 -6.650 1.00 97.50 79 GLN A CA 1
ATOM 572 C C . GLN A 1 79 ? 5.436 10.214 -6.565 1.00 97.50 79 GLN A C 1
ATOM 574 O O . GLN A 1 79 ? 4.837 11.091 -5.940 1.00 97.50 79 GLN A O 1
ATOM 579 N N . ASP A 1 80 ? 4.801 9.191 -7.137 1.00 97.12 80 ASP A N 1
ATOM 580 C CA . ASP A 1 80 ? 3.346 9.018 -7.043 1.00 97.12 80 ASP A CA 1
ATOM 581 C C . ASP A 1 80 ? 2.896 8.847 -5.582 1.00 97.12 80 ASP A C 1
ATOM 583 O O . ASP A 1 80 ? 1.969 9.517 -5.108 1.00 97.12 80 ASP A O 1
ATOM 587 N N . LEU A 1 81 ? 3.620 8.026 -4.815 1.00 98.00 81 LEU A N 1
ATOM 588 C CA . LEU A 1 81 ? 3.336 7.820 -3.399 1.00 98.00 81 LEU A CA 1
ATOM 589 C C . LEU A 1 81 ? 3.434 9.124 -2.593 1.00 98.00 81 LEU A C 1
ATOM 591 O O . LEU A 1 81 ? 2.579 9.397 -1.737 1.00 98.00 81 LEU A O 1
ATOM 595 N N . PHE A 1 82 ? 4.432 9.965 -2.876 1.00 97.44 82 PHE A N 1
ATOM 596 C CA . PHE A 1 82 ? 4.616 11.256 -2.214 1.00 97.44 82 PHE A CA 1
ATOM 597 C C . PHE A 1 82 ? 3.393 12.170 -2.375 1.00 97.44 82 PHE A C 1
ATOM 599 O O . PHE A 1 82 ? 2.967 12.781 -1.391 1.00 97.44 82 PHE A O 1
ATOM 606 N N . PHE A 1 83 ? 2.770 12.207 -3.555 1.00 96.06 83 PHE A N 1
ATOM 607 C CA . PHE A 1 83 ? 1.594 13.048 -3.812 1.00 96.06 83 PHE A CA 1
ATOM 608 C C . PHE A 1 83 ? 0.264 12.446 -3.344 1.00 96.06 83 PHE A C 1
ATOM 610 O O . PHE A 1 83 ? -0.708 13.189 -3.185 1.00 96.06 83 PHE A O 1
ATOM 617 N N . SER A 1 84 ? 0.211 11.140 -3.070 1.00 96.19 84 SER A N 1
ATOM 618 C CA . SER A 1 84 ? -1.001 10.496 -2.550 1.00 96.19 84 SER A CA 1
ATOM 619 C C . SER A 1 84 ? -1.463 11.094 -1.206 1.00 96.19 84 SER A C 1
ATOM 621 O O . SER A 1 84 ? -0.653 11.572 -0.403 1.00 96.19 84 SER A O 1
ATOM 623 N N . LYS A 1 85 ? -2.773 11.075 -0.934 1.00 95.38 85 LYS A N 1
ATOM 624 C CA . LYS A 1 85 ? -3.378 11.566 0.318 1.00 95.38 85 LYS A CA 1
ATOM 625 C C . LYS A 1 85 ? -4.009 10.413 1.095 1.00 95.38 85 LYS A C 1
ATOM 627 O O . LYS A 1 85 ? -5.108 9.973 0.786 1.00 95.38 85 LYS A O 1
ATOM 632 N N . SER A 1 86 ? -3.323 9.944 2.122 1.00 96.12 86 SER A N 1
ATOM 633 C CA . SER A 1 86 ? -3.731 8.792 2.928 1.00 96.12 86 SER A CA 1
ATOM 634 C C . SER A 1 86 ? -3.315 8.982 4.385 1.00 96.12 86 SER A C 1
ATOM 636 O O . SER A 1 86 ? -2.503 9.858 4.694 1.00 96.12 86 SER A O 1
ATOM 638 N N . ASN A 1 87 ? -3.851 8.161 5.291 1.00 96.00 87 ASN A N 1
ATOM 639 C CA . ASN A 1 87 ? -3.413 8.146 6.690 1.00 96.00 87 ASN A CA 1
ATOM 640 C C . ASN A 1 87 ? -1.985 7.600 6.823 1.00 96.00 87 ASN A C 1
ATOM 642 O O . ASN A 1 87 ? -1.201 8.113 7.621 1.00 96.00 87 ASN A O 1
ATOM 646 N N . ALA A 1 88 ? -1.635 6.599 6.012 1.00 96.69 88 ALA A N 1
ATOM 647 C CA . ALA A 1 88 ? -0.291 6.041 5.942 1.00 96.69 88 ALA A CA 1
ATOM 648 C C . ALA A 1 88 ? 0.154 5.774 4.498 1.00 96.69 88 ALA A C 1
ATOM 650 O O . ALA A 1 88 ? -0.660 5.622 3.585 1.00 96.69 88 ALA A O 1
ATOM 651 N N . LYS A 1 89 ? 1.470 5.714 4.297 1.00 98.12 89 LYS A N 1
ATOM 652 C CA . LYS A 1 89 ? 2.122 5.424 3.016 1.00 98.12 89 LYS A CA 1
ATOM 653 C C . LYS A 1 89 ? 3.187 4.358 3.235 1.00 98.12 89 LYS A C 1
ATOM 655 O O . LYS A 1 89 ? 3.839 4.396 4.278 1.00 98.12 89 LYS A O 1
ATOM 660 N N . ILE A 1 90 ? 3.337 3.452 2.278 1.00 98.38 90 ILE A N 1
ATOM 661 C CA . ILE A 1 90 ? 4.362 2.404 2.267 1.00 98.38 90 ILE A CA 1
ATOM 662 C C . ILE A 1 90 ? 5.008 2.416 0.881 1.00 98.38 90 ILE A C 1
ATOM 664 O O . ILE A 1 90 ? 4.316 2.232 -0.126 1.00 98.38 90 ILE A O 1
ATOM 668 N N . LEU A 1 91 ? 6.310 2.689 0.836 1.00 98.56 91 LEU A N 1
ATOM 669 C CA . LEU A 1 91 ? 7.113 2.514 -0.370 1.00 98.56 91 LEU A CA 1
ATOM 670 C C . LEU A 1 91 ? 7.560 1.057 -0.396 1.00 98.56 91 LEU A C 1
ATOM 672 O O . LEU A 1 91 ? 8.118 0.585 0.586 1.00 98.56 91 LEU A O 1
ATOM 676 N N . ILE A 1 92 ? 7.267 0.351 -1.483 1.00 98.44 92 ILE A N 1
ATOM 677 C CA . ILE A 1 92 ? 7.651 -1.057 -1.638 1.00 98.44 92 ILE A CA 1
ATOM 678 C C . ILE A 1 92 ? 8.724 -1.205 -2.712 1.00 98.44 92 ILE A C 1
ATOM 680 O O . ILE A 1 92 ? 8.764 -0.414 -3.656 1.00 98.44 92 ILE A O 1
ATOM 684 N N . GLY A 1 93 ? 9.577 -2.221 -2.585 1.00 96.75 93 GLY A N 1
ATOM 685 C CA . GLY A 1 93 ? 10.653 -2.472 -3.545 1.00 96.75 93 GLY A CA 1
ATOM 686 C C . GLY A 1 93 ? 11.742 -1.400 -3.544 1.00 96.75 93 GLY A C 1
ATOM 687 O O . GLY A 1 93 ? 12.185 -0.983 -4.618 1.00 96.75 93 GLY A O 1
ATOM 688 N N . GLU A 1 94 ? 12.162 -0.914 -2.374 1.00 95.88 94 GLU A N 1
ATOM 689 C CA . GLU A 1 94 ? 13.296 0.014 -2.287 1.00 95.88 94 GLU A CA 1
ATOM 690 C C . GLU A 1 94 ? 14.578 -0.642 -2.816 1.00 95.88 94 GLU A C 1
ATOM 692 O O . GLU A 1 94 ? 15.337 0.004 -3.541 1.00 95.88 94 GLU A O 1
ATOM 697 N N . GLU A 1 95 ? 14.785 -1.931 -2.540 1.00 95.00 95 GLU A N 1
ATOM 698 C CA . GLU A 1 95 ? 15.920 -2.688 -3.075 1.00 95.00 95 GLU A CA 1
ATOM 699 C C . GLU A 1 95 ? 15.655 -3.162 -4.513 1.00 95.00 95 GLU A C 1
ATOM 701 O O . GLU A 1 95 ? 16.548 -3.101 -5.361 1.00 95.00 95 GLU A O 1
ATOM 706 N N . THR A 1 96 ? 14.420 -3.574 -4.816 1.00 94.56 96 THR A N 1
ATOM 707 C CA . THR A 1 96 ? 14.031 -4.123 -6.126 1.00 94.56 96 THR A CA 1
ATOM 708 C C . THR A 1 96 ? 13.984 -3.075 -7.249 1.00 94.56 96 THR A C 1
ATOM 710 O O . THR A 1 96 ? 14.483 -3.322 -8.349 1.00 94.56 96 THR A O 1
ATOM 713 N N . CYS A 1 97 ? 13.380 -1.906 -7.008 1.00 93.19 97 CYS A N 1
ATOM 714 C CA . CYS A 1 97 ? 13.135 -0.880 -8.034 1.00 93.19 97 CYS A CA 1
ATOM 715 C C . CYS A 1 97 ? 13.705 0.508 -7.694 1.00 93.19 97 CYS A C 1
ATOM 717 O O . CYS A 1 97 ? 13.622 1.423 -8.519 1.00 93.19 97 CYS A O 1
ATOM 719 N N . GLY A 1 98 ? 14.285 0.697 -6.502 1.00 95.25 98 GLY A N 1
ATOM 720 C CA . GLY A 1 98 ? 14.920 1.960 -6.110 1.00 95.25 98 GLY A CA 1
ATOM 721 C C . GLY A 1 98 ? 13.954 3.143 -6.005 1.00 95.25 98 GLY A C 1
ATOM 722 O O . GLY A 1 98 ? 14.375 4.292 -6.145 1.00 95.25 98 GLY A O 1
ATOM 723 N N . GLY A 1 99 ? 12.655 2.878 -5.836 1.00 96.19 99 GLY A N 1
ATOM 724 C CA . GLY A 1 99 ? 11.612 3.905 -5.798 1.00 96.19 99 GLY A CA 1
ATOM 725 C C . GLY A 1 99 ? 11.237 4.501 -7.162 1.00 96.19 99 GLY A C 1
ATOM 726 O O . GLY A 1 99 ? 10.542 5.518 -7.205 1.00 96.19 99 GLY A O 1
ATOM 727 N N . LEU A 1 100 ? 11.695 3.905 -8.272 1.00 97.31 100 LEU A N 1
ATOM 728 C CA . LEU A 1 100 ? 11.419 4.370 -9.641 1.00 97.31 100 LEU A CA 1
ATOM 729 C C . LEU A 1 100 ? 10.160 3.743 -10.263 1.00 97.31 100 LEU A C 1
ATOM 731 O O . LEU A 1 100 ? 9.761 4.134 -11.360 1.00 97.31 100 LEU A O 1
ATOM 735 N N . GLY A 1 101 ? 9.541 2.780 -9.577 1.00 97.00 101 GLY A N 1
ATOM 736 C CA . GLY A 1 101 ? 8.358 2.067 -10.046 1.00 97.00 101 GLY A CA 1
ATOM 737 C C . GLY A 1 101 ? 8.646 0.715 -10.712 1.00 97.00 101 GLY A C 1
ATOM 738 O O . GLY A 1 101 ? 9.732 0.466 -11.231 1.00 97.00 101 GLY A O 1
ATOM 739 N N . ALA A 1 102 ? 7.630 -0.153 -10.756 1.00 97.56 102 ALA A N 1
ATOM 740 C CA . ALA A 1 102 ? 7.695 -1.493 -11.358 1.00 97.56 102 ALA A CA 1
ATOM 741 C C . ALA A 1 102 ? 7.732 -1.517 -12.904 1.00 97.56 102 ALA A C 1
ATOM 743 O O . ALA A 1 102 ? 7.814 -2.578 -13.518 1.00 97.56 102 ALA A O 1
ATOM 744 N N . GLY A 1 103 ? 7.613 -0.361 -13.570 1.00 96.06 103 GLY A N 1
ATOM 745 C CA . GLY A 1 103 ? 7.710 -0.263 -15.034 1.00 96.06 103 GLY A CA 1
ATOM 746 C C . GLY A 1 103 ? 6.602 -0.981 -15.820 1.00 96.06 103 GLY A C 1
ATOM 747 O O . GLY A 1 103 ? 6.772 -1.233 -17.010 1.00 96.06 103 GLY A O 1
ATOM 748 N N . GLY A 1 104 ? 5.476 -1.315 -15.180 1.00 96.31 104 GLY A N 1
ATOM 749 C CA . GLY A 1 104 ? 4.391 -2.074 -15.812 1.00 96.31 104 GLY A CA 1
ATOM 750 C C . GLY A 1 104 ? 4.634 -3.585 -15.870 1.00 96.31 104 GLY A C 1
ATOM 751 O O . GLY A 1 104 ? 3.973 -4.263 -16.652 1.00 96.31 104 GLY A O 1
ATOM 752 N N . ILE A 1 105 ? 5.596 -4.099 -15.097 1.00 98.00 105 ILE A N 1
ATOM 753 C CA . ILE A 1 105 ? 5.960 -5.517 -15.052 1.00 98.00 105 ILE A CA 1
ATOM 754 C C . ILE A 1 105 ? 5.421 -6.122 -13.742 1.00 98.00 105 ILE A C 1
ATOM 756 O O . ILE A 1 105 ? 5.993 -5.827 -12.693 1.00 98.00 105 ILE A O 1
ATOM 760 N N . PRO A 1 106 ? 4.373 -6.972 -13.786 1.00 98.12 106 PRO A N 1
ATOM 761 C CA . PRO A 1 106 ? 3.748 -7.545 -12.588 1.00 98.12 106 PRO A CA 1
ATOM 762 C C . PRO A 1 106 ? 4.719 -8.272 -11.655 1.00 98.12 106 PRO A C 1
ATOM 764 O O . PRO A 1 106 ? 4.669 -8.078 -10.446 1.00 98.12 106 PRO A O 1
ATOM 767 N N . ASP A 1 107 ? 5.653 -9.044 -12.214 1.00 98.06 107 ASP A N 1
ATOM 768 C CA . ASP A 1 107 ? 6.639 -9.800 -11.432 1.00 98.06 107 ASP A CA 1
ATOM 769 C C . ASP A 1 107 ? 7.530 -8.875 -10.577 1.00 98.06 107 ASP A C 1
ATOM 771 O O . ASP A 1 107 ? 7.989 -9.255 -9.502 1.00 98.06 107 ASP A O 1
ATOM 775 N N . VAL A 1 108 ? 7.770 -7.637 -11.035 1.00 98.12 108 VAL A N 1
ATOM 776 C CA . VAL A 1 108 ? 8.545 -6.642 -10.280 1.00 98.12 108 VAL A CA 1
ATOM 777 C C . VAL A 1 108 ? 7.715 -6.082 -9.128 1.00 98.12 108 VAL A C 1
ATOM 779 O O . VAL A 1 108 ? 8.253 -5.894 -8.037 1.00 98.12 108 VAL A O 1
ATOM 782 N N . GLY A 1 109 ? 6.420 -5.821 -9.336 1.00 98.06 109 GLY A N 1
ATOM 783 C CA . GLY A 1 109 ? 5.527 -5.395 -8.259 1.00 98.06 109 GLY A CA 1
ATOM 784 C C . GLY A 1 109 ? 5.296 -6.488 -7.219 1.00 98.06 109 GLY A C 1
ATOM 785 O O . GLY A 1 109 ? 5.295 -6.187 -6.027 1.00 98.06 109 GLY A O 1
ATOM 786 N N . GLU A 1 110 ? 5.181 -7.748 -7.647 1.00 98.50 110 GLU A N 1
ATOM 787 C CA . GLU A 1 110 ? 5.102 -8.913 -6.758 1.00 98.50 110 GLU A CA 1
ATOM 788 C C . GLU A 1 110 ? 6.356 -9.018 -5.883 1.00 98.50 110 GLU A C 1
ATOM 790 O O . GLU A 1 110 ? 6.242 -8.952 -4.660 1.00 98.50 110 GLU A O 1
ATOM 795 N N . ALA A 1 111 ? 7.551 -9.045 -6.485 1.00 98.38 111 ALA A N 1
ATOM 796 C CA . ALA A 1 111 ? 8.811 -9.094 -5.740 1.00 98.38 111 ALA A CA 1
ATOM 797 C C . ALA A 1 111 ? 8.982 -7.893 -4.790 1.00 98.38 111 ALA A C 1
ATOM 799 O O . ALA A 1 111 ? 9.431 -8.047 -3.656 1.00 98.38 111 ALA A O 1
ATOM 800 N N . SER A 1 112 ? 8.564 -6.699 -5.224 1.00 98.38 112 SER A N 1
ATOM 801 C CA . SER A 1 112 ? 8.590 -5.490 -4.391 1.00 98.38 112 SER A CA 1
ATOM 802 C C . SER A 1 112 ? 7.670 -5.611 -3.172 1.00 98.38 112 SER A C 1
ATOM 804 O O . SER A 1 112 ? 8.009 -5.130 -2.094 1.00 98.38 112 SER A O 1
ATOM 806 N N . ALA A 1 113 ? 6.500 -6.237 -3.324 1.00 98.12 113 ALA A N 1
ATOM 807 C CA . ALA A 1 113 ? 5.566 -6.453 -2.224 1.00 98.12 113 ALA A CA 1
ATOM 808 C C . ALA A 1 113 ? 6.056 -7.537 -1.250 1.00 98.12 113 ALA A C 1
ATOM 810 O O . ALA A 1 113 ? 5.877 -7.378 -0.043 1.00 98.12 113 ALA A O 1
ATOM 811 N N . GLU A 1 114 ? 6.691 -8.599 -1.756 1.00 98.38 114 GLU A N 1
ATOM 812 C CA . GLU A 1 114 ? 7.334 -9.638 -0.939 1.00 98.38 114 GLU A CA 1
ATOM 813 C C . GLU A 1 114 ? 8.495 -9.070 -0.109 1.00 98.38 114 GLU A C 1
ATOM 815 O O . GLU A 1 114 ? 8.580 -9.327 1.091 1.00 98.38 114 GLU A O 1
ATOM 820 N N . GLU A 1 115 ? 9.343 -8.229 -0.712 1.00 97.75 115 GLU A N 1
ATOM 821 C CA . GLU A 1 115 ? 10.429 -7.513 -0.023 1.00 97.75 115 GLU A CA 1
ATOM 822 C C . GLU A 1 115 ? 9.911 -6.721 1.193 1.00 97.75 115 GLU A C 1
ATOM 824 O O . GLU A 1 115 ? 10.546 -6.684 2.249 1.00 97.75 115 GLU A O 1
ATOM 829 N N . SER A 1 116 ? 8.726 -6.120 1.068 1.00 97.94 116 SER A N 1
ATOM 830 C CA . SER A 1 116 ? 8.122 -5.252 2.084 1.00 97.94 116 SER A CA 1
ATOM 831 C C . SER A 1 116 ? 7.035 -5.934 2.929 1.00 97.94 116 SER A C 1
ATOM 833 O O . SER A 1 116 ? 6.287 -5.250 3.637 1.00 97.94 116 SER A O 1
ATOM 835 N N . GLU A 1 117 ? 6.936 -7.268 2.899 1.00 97.94 117 GLU A N 1
ATOM 836 C CA . GLU A 1 117 ? 5.867 -8.031 3.561 1.00 97.94 117 GLU A CA 1
ATOM 837 C C . GLU A 1 117 ? 5.749 -7.697 5.060 1.00 97.94 117 GLU A C 1
ATOM 839 O O . GLU A 1 117 ? 4.653 -7.451 5.573 1.00 97.94 117 GLU A O 1
ATOM 844 N N . GLU A 1 118 ? 6.876 -7.639 5.772 1.00 97.62 118 GLU A N 1
ATOM 845 C CA . GLU A 1 118 ? 6.905 -7.362 7.213 1.00 97.62 118 GLU A CA 1
ATOM 846 C C . GLU A 1 118 ? 6.435 -5.939 7.553 1.00 97.62 118 GLU A C 1
ATOM 848 O O . GLU A 1 118 ? 5.751 -5.725 8.559 1.00 97.62 118 GLU A O 1
ATOM 853 N N . GLU A 1 119 ? 6.740 -4.954 6.705 1.00 97.12 119 GLU A N 1
ATOM 854 C CA . GLU A 1 119 ? 6.257 -3.586 6.895 1.00 97.12 119 GLU A CA 1
ATOM 855 C C . GLU A 1 119 ? 4.744 -3.495 6.674 1.00 97.12 119 GLU A C 1
ATOM 857 O O . GLU A 1 119 ? 4.033 -2.893 7.491 1.00 97.12 119 GLU A O 1
ATOM 862 N N . ILE A 1 120 ? 4.243 -4.137 5.612 1.00 97.81 120 ILE A N 1
ATOM 863 C CA . ILE A 1 120 ? 2.812 -4.198 5.305 1.00 97.81 120 ILE A CA 1
ATOM 864 C C . ILE A 1 120 ? 2.066 -4.860 6.466 1.00 97.81 120 ILE A C 1
ATOM 866 O O . ILE A 1 120 ? 1.127 -4.261 6.996 1.00 97.81 120 ILE A O 1
ATOM 870 N N . LYS A 1 121 ? 2.524 -6.035 6.926 1.00 97.81 121 LYS A N 1
ATOM 871 C CA . LYS A 1 121 ? 1.953 -6.750 8.082 1.00 97.81 121 LYS A CA 1
ATOM 872 C C . LYS A 1 121 ? 1.898 -5.875 9.324 1.00 97.81 121 LYS A C 1
ATOM 874 O O . LYS A 1 121 ? 0.851 -5.771 9.957 1.00 97.81 121 LYS A O 1
ATOM 879 N N . LYS A 1 122 ? 3.007 -5.213 9.661 1.00 97.44 122 LYS A N 1
ATOM 880 C CA . LYS A 1 122 ? 3.083 -4.338 10.833 1.00 97.44 122 LYS A CA 1
ATOM 881 C C . LYS A 1 122 ? 2.099 -3.174 10.742 1.00 97.44 122 LYS A C 1
ATOM 883 O O . LYS A 1 122 ? 1.556 -2.759 11.764 1.00 97.44 122 LYS A O 1
ATOM 888 N N . LYS A 1 123 ? 1.869 -2.625 9.545 1.00 97.19 123 LYS A N 1
ATOM 889 C CA . LYS A 1 123 ? 0.934 -1.509 9.359 1.00 97.19 123 LYS A CA 1
ATOM 890 C C . LYS A 1 123 ? -0.518 -1.927 9.594 1.00 97.19 123 LYS A C 1
ATOM 892 O O . LYS A 1 123 ? -1.266 -1.161 10.194 1.00 97.19 123 LYS A O 1
ATOM 897 N N . ILE A 1 124 ? -0.892 -3.124 9.151 1.00 97.25 124 ILE A N 1
ATOM 898 C CA . ILE A 1 124 ? -2.260 -3.653 9.269 1.00 97.25 124 ILE A CA 1
ATOM 899 C C . ILE A 1 124 ? -2.474 -4.527 10.507 1.00 97.25 124 ILE A C 1
ATOM 901 O O . ILE A 1 124 ? -3.479 -5.231 10.601 1.00 97.25 124 ILE A O 1
ATOM 905 N N . ASP A 1 125 ? -1.548 -4.500 11.464 1.00 97.25 125 ASP A N 1
ATOM 906 C CA . ASP A 1 125 ? -1.640 -5.327 12.661 1.00 97.25 125 ASP A CA 1
ATOM 907 C C . ASP A 1 125 ? -2.958 -5.086 13.420 1.00 97.25 125 ASP A C 1
ATOM 909 O O . ASP A 1 125 ? -3.416 -3.948 13.596 1.00 97.25 125 ASP A O 1
ATOM 913 N N . GLY A 1 126 ? -3.593 -6.177 13.847 1.00 95.62 126 GLY A N 1
ATOM 914 C CA . GLY A 1 126 ? -4.899 -6.163 14.508 1.00 95.62 126 GLY A CA 1
ATOM 915 C C . GLY A 1 126 ? -6.080 -5.751 13.620 1.00 95.62 126 GLY A C 1
ATOM 916 O O . GLY A 1 126 ? -7.107 -5.352 14.163 1.00 95.62 126 GLY A O 1
ATOM 917 N N . ALA A 1 127 ? -5.946 -5.776 12.290 1.00 97.12 127 ALA A N 1
ATOM 918 C CA . ALA A 1 127 ? -7.070 -5.566 11.379 1.00 97.12 127 ALA A CA 1
ATOM 919 C C . ALA A 1 127 ? -8.135 -6.662 11.529 1.00 97.12 127 ALA A C 1
ATOM 921 O O . ALA A 1 127 ? -7.824 -7.849 11.452 1.00 97.12 127 ALA A O 1
ATOM 922 N N . ASP A 1 128 ? -9.400 -6.258 11.638 1.00 97.12 128 ASP A N 1
ATOM 923 C CA . ASP A 1 128 ? -10.541 -7.170 11.495 1.00 97.12 128 ASP A CA 1
ATOM 924 C C . ASP A 1 128 ? -10.906 -7.366 10.016 1.00 97.12 128 ASP A C 1
ATOM 926 O O . ASP A 1 128 ? -11.405 -8.415 9.611 1.00 97.12 128 ASP A O 1
ATOM 930 N N . MET A 1 129 ? -10.672 -6.336 9.195 1.00 97.81 129 MET A N 1
ATOM 931 C CA . MET A 1 129 ? -10.979 -6.344 7.769 1.00 97.81 129 MET A CA 1
ATOM 932 C C . MET A 1 129 ? -10.008 -5.452 6.997 1.00 97.81 129 MET A C 1
ATOM 934 O O . MET A 1 129 ? -9.725 -4.321 7.395 1.00 97.81 129 MET A O 1
ATOM 938 N N . VAL A 1 130 ? -9.539 -5.950 5.854 1.00 98.12 130 VAL A N 1
ATOM 939 C CA . VAL A 1 130 ? -8.666 -5.212 4.939 1.00 98.12 130 VAL A CA 1
ATOM 940 C C . VAL A 1 130 ? -9.285 -5.228 3.547 1.00 98.12 130 VAL A C 1
ATOM 942 O O . VAL A 1 130 ? -9.569 -6.290 2.996 1.00 98.12 130 VAL A O 1
ATOM 945 N N . PHE A 1 131 ? -9.482 -4.047 2.973 1.00 98.38 131 PHE A N 1
ATOM 946 C CA . PHE A 1 131 ? -9.840 -3.873 1.571 1.00 98.38 131 PHE A CA 1
ATOM 947 C C . PHE A 1 131 ? -8.583 -3.567 0.772 1.00 98.38 131 PHE A C 1
ATOM 949 O O . PHE A 1 131 ? -7.832 -2.669 1.140 1.00 98.38 131 PHE A O 1
ATOM 956 N N . VAL A 1 132 ? -8.384 -4.264 -0.342 1.00 98.25 132 VAL A N 1
ATOM 957 C CA . VAL A 1 132 ? -7.318 -3.952 -1.297 1.00 98.25 132 VAL A CA 1
ATOM 958 C C . VAL A 1 132 ? -7.966 -3.450 -2.578 1.00 98.25 132 VAL A C 1
ATOM 960 O O . VAL A 1 132 ? -8.829 -4.116 -3.147 1.00 98.25 132 VAL A O 1
ATOM 963 N N . THR A 1 133 ? -7.572 -2.258 -3.015 1.00 98.25 133 THR A N 1
ATOM 964 C CA . THR A 1 133 ? -8.034 -1.644 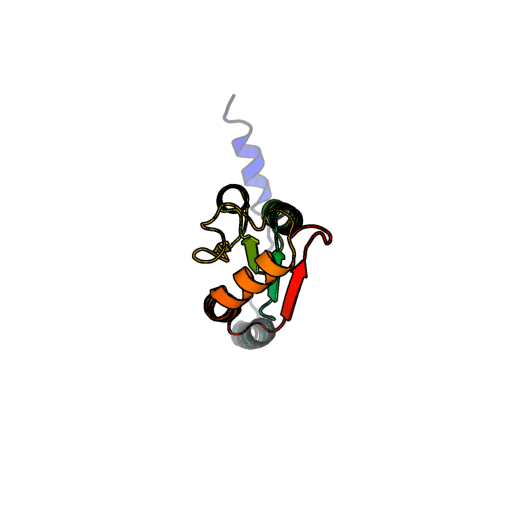-4.258 1.00 98.25 133 THR A CA 1
ATOM 965 C C . THR A 1 133 ? -6.848 -1.332 -5.155 1.00 98.25 133 THR A C 1
ATOM 967 O O . THR A 1 133 ? -5.859 -0.733 -4.734 1.00 98.25 133 THR A O 1
ATOM 970 N N . CYS A 1 134 ? -6.949 -1.717 -6.419 1.00 98.31 134 CYS A N 1
ATOM 971 C CA . CYS A 1 134 ? -5.947 -1.425 -7.430 1.00 98.31 134 CYS A CA 1
ATOM 972 C C . CYS A 1 134 ? -6.605 -1.316 -8.808 1.00 98.31 134 CYS A C 1
ATOM 974 O O . CYS A 1 134 ? -7.734 -1.762 -9.022 1.00 98.31 134 CYS A O 1
ATOM 976 N N . GLY A 1 135 ? -5.887 -0.708 -9.749 1.00 98.00 135 GLY A N 1
ATOM 977 C CA . GLY A 1 135 ? -6.189 -0.841 -11.169 1.00 98.00 135 GLY A CA 1
ATOM 978 C C . GLY A 1 135 ? -5.310 -1.939 -11.749 1.00 98.00 135 GLY A C 1
ATOM 979 O O . GLY A 1 135 ? -4.099 -1.756 -11.833 1.00 98.00 135 GLY A O 1
ATOM 980 N N . LEU A 1 136 ? -5.907 -3.069 -12.128 1.00 97.12 136 LEU A N 1
ATOM 981 C CA . LEU A 1 136 ? -5.172 -4.169 -12.755 1.00 97.12 136 LEU A CA 1
ATOM 982 C C . LEU A 1 136 ? -4.650 -3.773 -14.146 1.00 97.12 136 LEU A C 1
ATOM 984 O O . LEU A 1 136 ? -5.245 -2.939 -14.830 1.00 97.12 136 LEU A O 1
ATOM 988 N N . GLY A 1 137 ? -3.562 -4.418 -14.572 1.00 95.62 137 GLY A N 1
ATOM 989 C CA . GLY A 1 137 ? -2.921 -4.210 -15.877 1.00 95.62 137 GLY A CA 1
ATOM 990 C C . GLY A 1 137 ? -1.642 -3.368 -15.838 1.00 95.62 137 GLY A C 1
ATOM 991 O O . GLY A 1 137 ? -0.996 -3.225 -16.872 1.00 95.62 137 GLY A O 1
ATOM 992 N N . GLY A 1 138 ? -1.286 -2.819 -14.673 1.00 96.12 138 GLY A N 1
ATOM 993 C CA . GLY A 1 138 ? 0.033 -2.244 -14.408 1.00 96.12 138 GLY A CA 1
ATOM 994 C C . GLY A 1 138 ? 1.072 -3.298 -14.016 1.00 96.12 138 GLY A C 1
ATOM 995 O O . GLY A 1 138 ? 0.922 -4.475 -14.343 1.00 96.12 138 GLY A O 1
ATOM 996 N N . GLY A 1 139 ? 2.114 -2.831 -13.326 1.00 95.50 139 GLY A N 1
ATOM 997 C CA . GLY A 1 139 ? 3.092 -3.682 -12.650 1.00 95.50 139 GLY A CA 1
ATOM 998 C C . GLY A 1 139 ? 2.696 -3.972 -11.216 1.00 95.50 139 GLY A C 1
ATOM 999 O O . GLY A 1 139 ? 1.752 -3.313 -10.718 1.00 95.50 139 GLY A O 1
#

Radius of gyration: 23.99 Å; chains: 1; bounding box: 53×58×55 Å

Secondary structure (DSSP, 8-state):
--STTTHHHHTTSS-PPPPP---TTTHHHHHHHHHHHHHHT---EEEEEEHHHHHHHHHHHHHHT-SSEEEEEEESBHHHHHH---SEEEE--HHHHTTB--TT-HHHHHHHHHHTHHHHHHHTTT-SEEEEEE-TT--